Protein AF-A0A6V7JXQ9-F1 (afdb_monomer_lite)

InterPro domains:
  IPR001839 Transforming growth factor-beta, C-terminal [PF00019] (75-112)
  IPR001839 Transforming growth factor-beta, C-terminal [PS51362] (62-127)
  IPR001839 Transforming growth factor-beta, C-terminal [SM00204] (76-126)
  IPR015615 Transforming growth factor-beta-like [PTHR11848] (1-111)
  IPR017948 Transforming growth factor beta, conserved site [PS00250] (94-109)
  IPR029034 Cystine-knot cytokine [G3DSA:2.10.90.10] (66-125)
  IPR029034 Cystine-knot cytokine [SSF57501] (69-121)

Structure (mmCIF, N/CA/C/O backbone):
data_AF-A0A6V7JXQ9-F1
#
_entry.id   AF-A0A6V7JXQ9-F1
#
loop_
_atom_site.group_PDB
_atom_site.id
_atom_site.type_symbol
_atom_site.label_atom_id
_atom_site.label_alt_id
_atom_site.label_comp_id
_atom_site.label_asym_id
_atom_site.label_entity_id
_atom_site.label_seq_id
_atom_site.pdbx_PDB_ins_code
_atom_site.Cartn_x
_atom_site.Cartn_y
_atom_site.Cartn_z
_atom_site.occupancy
_atom_site.B_iso_or_equiv
_atom_site.auth_seq_id
_atom_site.auth_comp_id
_atom_site.auth_asym_id
_atom_site.auth_atom_id
_atom_site.pdbx_PDB_model_num
ATOM 1 N N . GLY A 1 1 ? 24.675 4.950 -25.044 1.00 80.81 1 GLY A N 1
ATOM 2 C CA . GLY A 1 1 ? 24.237 4.938 -23.629 1.00 80.81 1 GLY A CA 1
ATOM 3 C C . GLY A 1 1 ? 22.905 4.218 -23.502 1.00 80.81 1 GLY A C 1
ATOM 4 O O . GLY A 1 1 ? 22.345 3.845 -24.524 1.00 80.81 1 GLY A O 1
ATOM 5 N N . TRP A 1 2 ? 22.399 4.016 -22.284 1.00 88.94 2 TRP A N 1
ATOM 6 C CA . TRP A 1 2 ? 21.105 3.354 -22.064 1.00 88.94 2 TRP A CA 1
ATOM 7 C C . TRP A 1 2 ? 19.933 4.319 -22.249 1.00 88.94 2 TRP A C 1
ATOM 9 O O . TRP A 1 2 ? 19.925 5.402 -21.668 1.00 88.94 2 TRP A O 1
ATOM 19 N N . VAL A 1 3 ? 18.921 3.890 -23.003 1.00 91.00 3 VAL A N 1
ATOM 20 C CA . VAL A 1 3 ? 17.641 4.593 -23.154 1.00 91.00 3 VAL A CA 1
ATOM 21 C C . VAL A 1 3 ? 16.547 3.724 -22.546 1.00 91.00 3 VAL A C 1
ATOM 23 O O . VAL A 1 3 ? 16.497 2.520 -22.793 1.00 91.00 3 VAL A O 1
ATOM 26 N N . LYS A 1 4 ? 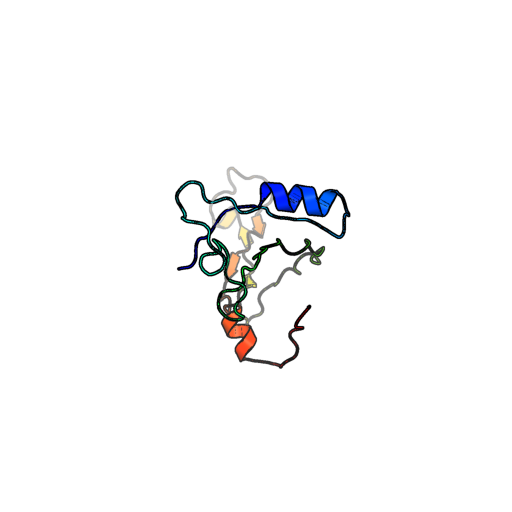15.675 4.327 -21.736 1.00 94.00 4 LYS A N 1
ATOM 27 C CA . LYS A 1 4 ? 14.521 3.651 -21.132 1.00 94.00 4 LYS A CA 1
ATOM 28 C C . LYS A 1 4 ? 13.253 4.093 -21.849 1.00 94.00 4 LYS A C 1
ATOM 30 O O . LYS A 1 4 ? 13.085 5.278 -22.121 1.00 94.00 4 LYS A O 1
ATOM 35 N N . THR A 1 5 ? 12.364 3.149 -22.124 1.00 93.44 5 THR A N 1
ATOM 36 C CA . THR A 1 5 ? 11.051 3.419 -22.712 1.00 93.44 5 THR A CA 1
ATOM 37 C C . THR A 1 5 ? 9.989 2.589 -22.004 1.00 93.44 5 THR A C 1
ATOM 39 O O . THR A 1 5 ? 10.246 1.445 -21.621 1.00 93.44 5 THR A O 1
ATOM 42 N N . ASP A 1 6 ? 8.819 3.181 -21.785 1.00 94.38 6 ASP A N 1
ATOM 43 C CA . ASP A 1 6 ? 7.686 2.487 -21.185 1.00 94.38 6 ASP A CA 1
ATOM 44 C C . ASP A 1 6 ? 6.923 1.711 -22.267 1.00 94.38 6 ASP A C 1
ATOM 46 O O . ASP A 1 6 ? 6.394 2.279 -23.221 1.00 94.38 6 ASP A O 1
ATOM 50 N N . VAL A 1 7 ? 6.868 0.390 -22.102 1.00 94.62 7 VAL A N 1
ATOM 51 C CA . VAL A 1 7 ? 6.156 -0.540 -22.990 1.00 94.62 7 VAL A CA 1
ATOM 52 C C . VAL A 1 7 ? 5.026 -1.283 -22.270 1.00 94.62 7 VAL A C 1
ATOM 54 O O . VAL A 1 7 ? 4.509 -2.276 -22.791 1.00 94.62 7 VAL A O 1
ATOM 57 N N . ALA A 1 8 ? 4.606 -0.826 -21.084 1.00 93.56 8 ALA A N 1
ATOM 58 C CA . ALA A 1 8 ? 3.679 -1.544 -20.207 1.00 93.56 8 ALA A CA 1
ATOM 59 C C . ALA A 1 8 ? 2.365 -1.939 -20.899 1.00 93.56 8 ALA A C 1
ATOM 61 O O . ALA A 1 8 ? 1.898 -3.069 -20.747 1.00 93.56 8 ALA A O 1
ATOM 62 N N . PHE A 1 9 ? 1.782 -1.041 -21.698 1.00 93.25 9 PHE A N 1
ATOM 63 C CA . PHE A 1 9 ? 0.547 -1.316 -22.440 1.00 93.25 9 PHE A CA 1
ATOM 64 C C . PHE A 1 9 ? 0.696 -2.487 -23.423 1.00 93.25 9 PHE A C 1
ATOM 66 O O . PHE A 1 9 ? -0.153 -3.380 -23.473 1.00 93.25 9 PHE A O 1
ATOM 73 N N . THR A 1 10 ? 1.792 -2.505 -24.181 1.00 93.06 10 THR A N 1
ATOM 74 C CA . THR A 1 10 ? 2.090 -3.556 -25.160 1.00 93.06 10 THR A CA 1
ATOM 75 C C . THR A 1 10 ? 2.314 -4.896 -24.466 1.00 93.06 10 THR A C 1
ATOM 77 O O . THR A 1 10 ? 1.726 -5.900 -24.872 1.00 93.06 10 THR A O 1
ATOM 80 N N . ILE A 1 11 ? 3.087 -4.902 -23.374 1.00 92.31 11 ILE A N 1
ATOM 81 C CA . ILE A 1 11 ? 3.370 -6.113 -22.594 1.00 92.31 11 ILE A CA 1
ATOM 82 C C . ILE A 1 11 ? 2.095 -6.693 -21.970 1.00 92.31 11 ILE A C 1
ATOM 84 O O . ILE A 1 11 ? 1.892 -7.904 -22.042 1.00 92.31 11 ILE A O 1
ATOM 88 N N . ARG A 1 12 ? 1.183 -5.863 -21.440 1.00 90.94 12 ARG A N 1
ATOM 89 C CA . ARG A 1 12 ? -0.115 -6.340 -20.917 1.00 90.94 12 ARG A CA 1
ATOM 90 C C . ARG A 1 12 ? -0.909 -7.105 -21.980 1.00 90.94 12 ARG A C 1
ATOM 92 O O . ARG A 1 12 ? -1.333 -8.231 -21.735 1.00 90.94 12 ARG A O 1
ATOM 99 N N . LYS A 1 13 ? -1.012 -6.552 -23.193 1.00 91.44 13 LYS A N 1
ATOM 100 C CA . LYS A 1 13 ? -1.690 -7.217 -24.321 1.00 91.44 13 LYS A CA 1
ATOM 101 C C . LYS A 1 13 ? -1.002 -8.506 -24.769 1.00 91.44 13 LYS A C 1
ATOM 103 O O . LYS A 1 13 ? -1.662 -9.405 -25.287 1.00 91.44 13 LYS A O 1
ATOM 108 N N . TRP A 1 14 ? 0.320 -8.592 -24.648 1.00 92.00 14 TRP A N 1
ATOM 109 C CA . TRP A 1 14 ? 1.070 -9.804 -24.988 1.00 92.00 14 TRP A CA 1
ATOM 110 C C . TRP A 1 14 ? 0.777 -10.937 -24.009 1.00 92.00 14 TRP A C 1
ATOM 112 O O . TRP A 1 14 ? 0.441 -12.039 -24.444 1.00 92.00 14 TRP A O 1
ATOM 122 N N . VAL A 1 15 ? 0.792 -10.632 -22.709 1.00 88.56 15 VAL A N 1
ATOM 123 C CA . VAL A 1 15 ? 0.470 -11.589 -21.640 1.00 88.56 15 VAL A CA 1
ATOM 124 C C . VAL A 1 15 ? -0.954 -12.142 -21.795 1.00 88.56 15 VAL A C 1
ATOM 126 O O . VAL A 1 15 ? -1.164 -13.344 -21.647 1.00 88.56 15 VAL A O 1
ATOM 129 N N . GLU A 1 16 ? -1.924 -11.308 -22.180 1.00 87.31 16 GLU A N 1
ATOM 130 C CA . GLU A 1 16 ? -3.309 -11.742 -22.427 1.00 87.31 16 GLU A CA 1
ATOM 131 C C . GLU A 1 16 ? -3.444 -12.704 -23.620 1.00 87.31 16 GLU A C 1
ATOM 133 O O . GLU A 1 16 ? -4.245 -13.639 -23.588 1.00 87.31 16 GLU A O 1
ATOM 138 N N . LYS A 1 17 ? -2.656 -12.500 -24.683 1.00 84.81 17 LYS A N 1
ATOM 139 C CA . LYS A 1 17 ? -2.808 -13.213 -25.965 1.00 84.81 17 LYS A CA 1
ATOM 140 C C . LYS A 1 17 ? -2.185 -14.612 -26.005 1.00 84.81 17 LYS A C 1
ATOM 142 O O . LYS A 1 17 ? -2.319 -15.279 -27.031 1.00 84.81 17 LYS A O 1
ATOM 147 N N . ARG A 1 18 ? -1.508 -15.058 -24.936 1.00 80.50 18 ARG A N 1
ATOM 148 C CA . ARG A 1 18 ? -0.861 -16.387 -24.810 1.00 80.50 18 ARG A CA 1
ATOM 149 C C . ARG A 1 18 ? 0.043 -16.787 -25.992 1.00 80.50 18 ARG A C 1
ATOM 151 O O . ARG A 1 18 ? 0.207 -17.972 -26.275 1.00 80.50 18 ARG A O 1
ATOM 158 N N . ARG A 1 19 ? 0.626 -15.821 -26.709 1.00 85.31 19 ARG A N 1
ATOM 159 C CA . ARG A 1 19 ? 1.612 -16.100 -27.763 1.00 85.31 19 ARG A CA 1
ATOM 160 C C . ARG A 1 19 ? 3.002 -16.180 -27.138 1.00 85.31 19 ARG A C 1
ATOM 162 O O . ARG A 1 19 ? 3.312 -15.429 -26.225 1.00 85.31 19 ARG A O 1
ATOM 169 N N . LEU A 1 20 ? 3.829 -17.100 -27.633 1.00 80.12 20 LEU A N 1
ATOM 170 C CA . LEU A 1 20 ? 5.176 -17.322 -27.092 1.00 80.12 20 LEU A CA 1
ATOM 171 C C . LEU A 1 20 ? 6.202 -16.325 -27.644 1.00 80.12 20 LEU A C 1
ATOM 173 O O . LEU A 1 20 ? 7.163 -15.993 -26.961 1.00 80.12 20 LEU A O 1
ATOM 177 N N . ASN A 1 21 ? 5.978 -15.827 -28.864 1.00 88.81 21 ASN A N 1
ATOM 178 C CA . ASN A 1 21 ? 6.928 -14.980 -29.576 1.00 88.81 21 ASN A CA 1
ATOM 179 C C . ASN A 1 21 ? 6.348 -13.587 -29.804 1.00 88.81 21 ASN A C 1
ATOM 181 O O . ASN A 1 21 ? 5.287 -13.425 -30.417 1.00 88.81 21 ASN A O 1
ATOM 185 N N . HIS A 1 22 ? 7.093 -12.587 -29.350 1.00 90.94 22 HIS A N 1
ATOM 186 C CA . HIS A 1 22 ? 6.796 -11.178 -29.535 1.00 90.94 22 HIS A CA 1
ATOM 187 C C . HIS A 1 22 ? 8.065 -10.441 -29.963 1.00 90.94 22 HIS A C 1
ATOM 189 O O . HIS A 1 22 ? 9.166 -10.827 -29.578 1.00 90.94 22 HIS A O 1
ATOM 195 N N . ALA A 1 23 ? 7.911 -9.392 -30.768 1.00 91.44 23 ALA A N 1
ATOM 196 C CA . ALA A 1 23 ? 9.026 -8.611 -31.287 1.00 91.44 23 ALA A CA 1
ATOM 197 C C . ALA A 1 23 ? 8.806 -7.121 -31.012 1.00 91.44 23 ALA A C 1
ATOM 199 O O . ALA A 1 23 ? 7.686 -6.619 -31.127 1.00 91.44 23 ALA A O 1
ATOM 200 N N . ILE A 1 24 ? 9.891 -6.427 -30.666 1.00 90.06 24 ILE A N 1
ATOM 201 C CA . ILE A 1 24 ? 9.954 -4.966 -30.602 1.00 90.06 24 ILE A CA 1
ATOM 202 C C . ILE A 1 24 ? 10.865 -4.526 -31.739 1.00 90.06 24 ILE A C 1
ATOM 204 O O . ILE A 1 24 ? 12.048 -4.861 -31.748 1.00 90.06 24 ILE A O 1
ATOM 208 N N . GLN A 1 25 ? 10.311 -3.795 -32.702 1.00 89.81 25 GLN A N 1
ATOM 209 C CA . GLN A 1 25 ? 11.100 -3.187 -33.763 1.00 89.81 25 GLN A CA 1
ATOM 210 C C . GLN A 1 25 ? 11.595 -1.822 -33.293 1.00 89.81 25 GLN A C 1
ATOM 212 O O . GLN A 1 25 ? 10.804 -0.985 -32.860 1.00 89.81 25 GLN A O 1
ATOM 217 N N . ILE A 1 26 ? 12.904 -1.603 -33.386 1.00 88.38 26 ILE A N 1
ATOM 218 C CA . ILE A 1 26 ? 13.538 -0.331 -33.045 1.00 88.38 26 ILE A CA 1
ATOM 219 C C . ILE A 1 26 ? 13.943 0.340 -34.352 1.00 88.38 26 ILE A C 1
ATOM 221 O O . ILE A 1 26 ? 14.717 -0.218 -35.127 1.00 88.38 26 ILE A O 1
ATOM 225 N N . ALA A 1 27 ? 13.392 1.525 -34.596 1.00 87.50 27 ALA A N 1
ATOM 226 C CA . ALA A 1 27 ? 13.725 2.359 -35.739 1.00 87.50 27 ALA A CA 1
ATOM 227 C C . ALA A 1 27 ? 14.367 3.655 -35.241 1.00 87.50 27 ALA A C 1
ATOM 229 O O . ALA A 1 27 ? 13.871 4.273 -34.299 1.00 87.50 27 ALA A O 1
ATOM 230 N N . CYS A 1 28 ? 15.458 4.064 -35.882 1.00 85.00 28 CYS A N 1
ATOM 231 C CA . CYS A 1 28 ? 16.090 5.354 -35.648 1.00 85.00 28 CYS A CA 1
ATOM 232 C C . CYS A 1 28 ? 16.078 6.144 -36.954 1.00 85.00 28 CYS A C 1
ATOM 234 O O . CYS A 1 28 ? 16.698 5.727 -37.928 1.00 85.00 28 CYS A O 1
ATOM 236 N N . SER A 1 29 ? 15.361 7.265 -36.981 1.00 86.56 29 SER A N 1
ATOM 237 C CA . SER A 1 29 ? 15.216 8.097 -38.182 1.00 86.56 29 SER A CA 1
ATOM 238 C C . SER A 1 29 ? 16.420 9.000 -38.449 1.00 86.56 29 SER A C 1
ATOM 240 O O . SER A 1 29 ? 16.588 9.468 -39.568 1.00 86.56 29 SER A O 1
ATOM 242 N N . THR A 1 30 ? 17.239 9.268 -37.432 1.00 84.38 30 THR A N 1
ATOM 243 C CA . THR A 1 30 ? 18.384 10.190 -37.496 1.00 84.38 30 THR A CA 1
ATOM 244 C C . THR A 1 30 ? 19.739 9.485 -37.420 1.00 84.38 30 THR A C 1
ATOM 246 O O . THR A 1 30 ? 20.770 10.149 -37.457 1.00 84.38 30 THR A O 1
ATOM 249 N N . CYS A 1 31 ? 19.762 8.157 -37.292 1.00 81.81 31 CYS A N 1
ATOM 250 C CA . CYS A 1 31 ? 20.997 7.382 -37.233 1.00 81.81 31 CYS A CA 1
ATOM 251 C C . CYS A 1 31 ? 21.471 7.038 -38.650 1.00 81.81 31 CYS A C 1
ATOM 253 O O . CYS A 1 31 ? 20.677 6.565 -39.462 1.00 81.81 31 CYS A O 1
ATOM 255 N N . SER A 1 32 ? 22.769 7.185 -38.924 1.00 77.94 32 SER A N 1
ATOM 256 C CA . SER A 1 32 ? 23.406 6.559 -40.088 1.00 77.94 32 SER A CA 1
ATOM 257 C C . SER A 1 32 ? 23.564 5.066 -39.799 1.00 77.94 32 SER A C 1
ATOM 259 O O . SER A 1 32 ? 24.465 4.662 -39.065 1.00 77.94 32 SER A O 1
ATOM 261 N N . ILE A 1 33 ? 22.615 4.258 -40.274 1.00 73.81 33 ILE A N 1
ATOM 262 C CA . ILE A 1 33 ? 22.597 2.816 -40.014 1.00 73.81 33 ILE A CA 1
ATOM 263 C C . ILE A 1 33 ? 23.519 2.123 -41.022 1.00 73.81 33 ILE A C 1
ATOM 265 O O . ILE A 1 33 ? 23.117 1.861 -42.152 1.00 73.81 33 ILE A O 1
ATOM 269 N N . ASP A 1 34 ? 24.724 1.784 -40.572 1.00 72.62 34 ASP A N 1
ATOM 270 C CA . ASP A 1 34 ? 25.686 0.942 -41.293 1.00 72.62 34 ASP A CA 1
ATOM 271 C C . ASP A 1 34 ? 25.882 -0.395 -40.555 1.00 72.62 34 ASP A C 1
ATOM 273 O O . ASP A 1 34 ? 25.386 -0.577 -39.441 1.00 72.62 34 ASP A O 1
ATOM 277 N N . ARG A 1 35 ? 26.634 -1.346 -41.136 1.00 62.91 35 ARG A N 1
ATOM 278 C CA . ARG A 1 35 ? 26.901 -2.666 -40.513 1.00 62.91 35 ARG A CA 1
ATOM 279 C C . ARG A 1 35 ? 27.520 -2.583 -39.109 1.00 62.91 35 ARG A C 1
ATOM 281 O O . ARG A 1 35 ? 27.344 -3.516 -38.333 1.00 62.91 35 ARG A O 1
ATOM 288 N N . GLU A 1 36 ? 28.210 -1.489 -38.794 1.00 67.19 36 GLU A N 1
ATOM 289 C CA . GLU A 1 36 ? 28.857 -1.248 -37.496 1.00 67.19 36 GLU A CA 1
ATOM 290 C C . GLU A 1 36 ? 28.012 -0.373 -36.551 1.00 67.19 36 GLU A C 1
ATOM 292 O O . GLU A 1 36 ? 28.215 -0.398 -35.341 1.00 67.19 36 GLU A O 1
ATOM 297 N N . ASN A 1 37 ? 27.013 0.347 -37.078 1.00 73.69 37 ASN A N 1
ATOM 298 C CA . ASN A 1 37 ? 26.201 1.316 -36.340 1.00 73.69 37 ASN A CA 1
ATOM 299 C C . ASN A 1 37 ? 24.740 0.858 -36.262 1.00 73.69 37 ASN A C 1
ATOM 301 O O . ASN A 1 37 ? 23.828 1.477 -36.813 1.00 73.69 37 ASN A O 1
ATOM 305 N N . ALA A 1 38 ? 24.506 -0.254 -35.565 1.00 80.69 38 ALA A N 1
ATOM 306 C CA . ALA A 1 38 ? 23.152 -0.675 -35.235 1.00 80.69 38 ALA A CA 1
ATOM 307 C C . ALA A 1 38 ? 22.594 0.186 -34.081 1.00 80.69 38 ALA A C 1
ATOM 309 O O . ALA A 1 38 ? 23.299 0.431 -33.101 1.00 80.69 38 ALA A O 1
ATOM 310 N N . PRO A 1 39 ? 21.306 0.586 -34.114 1.00 85.19 39 PRO A N 1
ATOM 311 C CA . PRO A 1 39 ? 20.679 1.316 -33.005 1.00 85.19 39 PRO A CA 1
ATOM 312 C C . PRO A 1 39 ? 20.571 0.477 -31.718 1.00 85.19 39 PRO A C 1
ATOM 314 O O . PRO A 1 39 ? 20.217 0.994 -30.660 1.00 85.19 39 PRO A O 1
ATOM 317 N N . VAL A 1 40 ? 20.851 -0.825 -31.811 1.00 87.88 40 VAL A N 1
ATOM 318 C CA . VAL A 1 40 ? 20.781 -1.795 -30.724 1.00 87.88 40 VAL A CA 1
ATOM 319 C C . VAL A 1 40 ? 22.074 -2.594 -30.712 1.00 87.88 40 VAL A C 1
ATOM 321 O O . VAL A 1 40 ? 22.430 -3.205 -31.717 1.00 87.88 40 VAL A O 1
ATOM 324 N N . SER A 1 41 ? 22.751 -2.621 -29.567 1.00 87.56 41 SER A N 1
ATOM 325 C CA . SER A 1 41 ? 23.954 -3.431 -29.400 1.00 87.56 41 SER A CA 1
ATOM 326 C C . SER A 1 41 ? 23.610 -4.912 -29.219 1.00 87.56 41 SER A C 1
ATOM 328 O O . SER A 1 41 ? 22.650 -5.273 -28.531 1.00 87.56 41 SER A O 1
ATOM 330 N N . THR A 1 42 ? 24.425 -5.776 -29.823 1.00 86.50 42 THR A N 1
ATOM 331 C CA . THR A 1 42 ? 24.399 -7.233 -29.629 1.00 86.50 42 THR A CA 1
ATOM 332 C C . THR A 1 42 ? 25.451 -7.718 -28.629 1.00 86.50 42 THR A C 1
ATOM 334 O O . THR A 1 42 ? 25.493 -8.909 -28.323 1.00 86.50 42 THR A O 1
ATOM 337 N N . GLU A 1 43 ? 26.297 -6.824 -28.114 1.00 86.75 43 GLU A N 1
ATOM 338 C CA . GLU A 1 43 ? 27.320 -7.150 -27.118 1.00 86.75 43 GLU A CA 1
ATOM 339 C C . GLU A 1 43 ? 26.687 -7.525 -25.774 1.00 86.75 43 GLU A C 1
ATOM 341 O O . GLU A 1 43 ? 25.676 -6.955 -25.367 1.00 86.75 43 GLU A O 1
ATOM 346 N N . MET A 1 44 ? 27.294 -8.464 -25.040 1.00 80.50 44 MET A N 1
ATOM 347 C CA . MET A 1 44 ? 26.699 -9.036 -23.821 1.00 80.50 44 MET A CA 1
ATOM 348 C C . MET A 1 44 ? 26.341 -7.992 -22.754 1.00 80.50 44 MET A C 1
ATOM 350 O O . MET A 1 44 ? 25.325 -8.137 -22.080 1.00 80.50 44 MET A O 1
ATOM 354 N N . THR A 1 45 ? 27.152 -6.945 -22.602 1.00 87.31 45 THR A N 1
ATOM 355 C CA . THR A 1 45 ? 26.972 -5.904 -21.577 1.00 87.31 45 THR A CA 1
ATOM 356 C C . THR A 1 45 ? 25.970 -4.823 -21.973 1.00 87.31 45 THR A C 1
ATOM 358 O O . THR A 1 45 ? 25.448 -4.140 -21.096 1.00 87.31 45 THR A O 1
ATOM 361 N N . LEU A 1 46 ? 25.696 -4.663 -23.271 1.00 88.38 46 LEU A N 1
ATOM 362 C CA . LEU A 1 46 ? 24.827 -3.621 -23.832 1.00 88.38 46 LEU A CA 1
ATOM 363 C C . LEU A 1 46 ? 23.582 -4.194 -24.523 1.00 88.38 46 LEU A C 1
ATOM 365 O O . LEU A 1 46 ? 22.791 -3.451 -25.109 1.00 88.38 46 LEU A O 1
ATOM 369 N N . LYS A 1 47 ? 23.390 -5.513 -24.436 1.00 90.31 47 LYS A N 1
ATOM 370 C CA . LYS A 1 47 ? 22.226 -6.209 -24.969 1.00 90.31 47 LYS A CA 1
ATOM 371 C C . LYS A 1 47 ? 20.954 -5.696 -24.283 1.00 90.31 47 LYS A C 1
ATOM 373 O O . LYS A 1 47 ? 20.888 -5.693 -23.051 1.00 90.31 47 LYS A O 1
ATOM 378 N N . PRO A 1 48 ? 19.917 -5.303 -25.041 1.00 92.19 48 PRO A N 1
ATOM 379 C CA . PRO A 1 48 ? 18.679 -4.809 -24.455 1.00 92.19 48 PRO A CA 1
ATOM 380 C C . PRO A 1 48 ? 17.989 -5.888 -23.618 1.00 92.19 48 PRO A C 1
ATOM 382 O O . PRO A 1 48 ? 18.003 -7.076 -23.953 1.00 92.19 48 PRO A O 1
ATOM 385 N N . PHE A 1 49 ? 17.331 -5.451 -22.551 1.00 92.44 49 PHE A N 1
ATOM 386 C CA . PHE A 1 49 ? 16.555 -6.303 -21.659 1.00 92.44 49 PHE A CA 1
ATOM 387 C C . PHE A 1 49 ? 15.220 -5.642 -21.315 1.00 92.44 49 PHE A C 1
ATOM 389 O O . PHE A 1 49 ? 15.083 -4.419 -21.346 1.00 92.44 49 PHE A O 1
ATOM 396 N N . LEU A 1 50 ? 14.230 -6.470 -20.986 1.00 92.44 50 LEU A N 1
ATOM 397 C CA . LEU A 1 50 ? 12.911 -6.029 -20.548 1.00 92.44 50 LEU A CA 1
ATOM 398 C C . LEU A 1 50 ? 12.799 -6.210 -19.034 1.00 92.44 50 LEU A C 1
ATOM 400 O O . LEU A 1 50 ? 12.991 -7.313 -18.527 1.00 92.44 50 LEU A O 1
ATOM 404 N N . VAL A 1 51 ? 12.455 -5.137 -18.325 1.00 93.69 51 VAL A N 1
ATOM 405 C CA . VAL A 1 51 ? 12.157 -5.184 -16.888 1.00 93.69 51 VAL A CA 1
ATOM 406 C C . VAL A 1 51 ? 10.646 -5.149 -16.705 1.00 93.69 51 VAL A C 1
ATOM 408 O O . VAL A 1 51 ? 9.987 -4.231 -17.191 1.00 93.69 51 VAL A O 1
ATOM 411 N N . ILE A 1 52 ? 10.097 -6.140 -16.002 1.00 90.50 52 ILE A N 1
ATOM 412 C CA . ILE A 1 52 ? 8.665 -6.228 -15.703 1.00 90.50 52 ILE A CA 1
ATOM 413 C C . ILE A 1 52 ? 8.492 -6.257 -14.190 1.00 90.50 52 ILE A C 1
ATOM 415 O O . ILE A 1 52 ? 8.962 -7.171 -13.518 1.00 90.50 52 ILE A O 1
ATOM 419 N N . HIS A 1 53 ? 7.776 -5.269 -13.663 1.00 89.88 53 HIS A N 1
ATOM 420 C CA . HIS A 1 53 ? 7.327 -5.274 -12.278 1.00 89.88 53 HIS A CA 1
ATOM 421 C C . HIS A 1 53 ? 5.878 -5.754 -12.233 1.00 89.88 53 HIS A C 1
ATOM 423 O O . HIS A 1 53 ? 4.970 -5.067 -12.700 1.00 89.88 53 HIS A O 1
ATOM 429 N N . THR A 1 54 ? 5.660 -6.945 -11.684 1.00 87.19 54 THR A N 1
ATOM 430 C CA . THR A 1 54 ? 4.321 -7.485 -11.439 1.00 87.19 54 THR A CA 1
ATOM 431 C C . THR A 1 54 ? 3.976 -7.345 -9.968 1.00 87.19 54 THR A C 1
ATOM 433 O O . THR A 1 54 ? 4.796 -7.653 -9.103 1.00 87.19 54 THR A O 1
ATOM 436 N N . SER A 1 55 ? 2.746 -6.935 -9.668 1.00 84.00 55 SER A N 1
ATOM 437 C CA . SER A 1 55 ? 2.223 -7.088 -8.314 1.00 84.00 55 SER A CA 1
ATOM 438 C C . SER A 1 55 ? 2.164 -8.580 -7.969 1.00 84.00 55 SER A C 1
ATOM 440 O O . SER A 1 55 ? 1.761 -9.375 -8.824 1.00 84.00 55 SER A O 1
ATOM 442 N N . PRO A 1 56 ? 2.555 -8.984 -6.749 1.00 80.56 56 PRO A N 1
ATOM 443 C CA . PRO A 1 56 ? 2.386 -10.363 -6.327 1.00 80.56 56 PRO A CA 1
ATOM 444 C C . PRO A 1 56 ? 0.902 -10.721 -6.400 1.00 80.56 56 PRO A C 1
ATOM 446 O O . PRO A 1 56 ? 0.039 -9.900 -6.077 1.00 80.56 56 PRO A O 1
ATOM 449 N N . ILE A 1 57 ? 0.607 -11.950 -6.828 1.00 7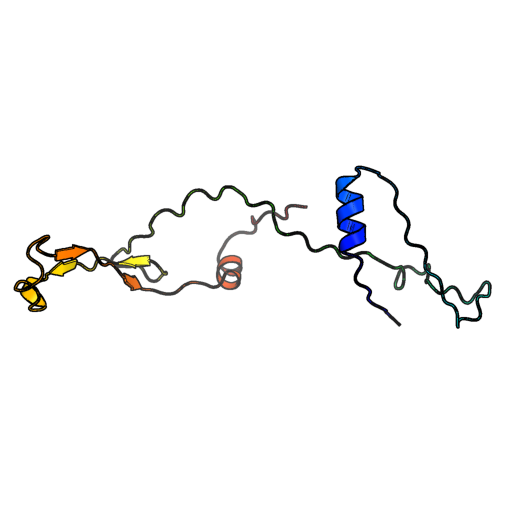8.44 57 ILE A N 1
ATOM 450 C CA . ILE A 1 57 ? -0.757 -12.479 -6.779 1.00 78.44 57 ILE A CA 1
ATOM 451 C C . ILE A 1 57 ? -1.225 -12.324 -5.328 1.00 78.44 57 ILE A C 1
ATOM 453 O O . ILE A 1 57 ? -0.496 -12.763 -4.431 1.00 78.44 57 ILE A O 1
ATOM 457 N N . PRO A 1 58 ? -2.389 -11.698 -5.071 1.00 71.31 58 PRO A N 1
ATOM 458 C CA . PRO A 1 58 ? -2.916 -11.581 -3.725 1.00 71.31 58 PRO A CA 1
ATOM 459 C C . PRO A 1 58 ? -3.162 -12.991 -3.195 1.00 71.31 58 PRO A C 1
ATOM 461 O O . PRO A 1 58 ? -4.167 -13.635 -3.493 1.00 71.31 58 PRO A O 1
ATOM 464 N N . GLN A 1 59 ? -2.203 -13.494 -2.422 1.00 73.06 59 GLN A N 1
ATOM 465 C CA . GLN A 1 59 ? -2.405 -14.665 -1.594 1.00 73.06 59 GLN A CA 1
ATOM 466 C C . GLN A 1 59 ? -3.581 -14.317 -0.686 1.00 73.06 59 GLN A C 1
ATOM 468 O O . GLN A 1 59 ? -3.604 -13.228 -0.102 1.00 73.06 59 GLN A O 1
ATOM 473 N N . LYS A 1 60 ? -4.582 -15.202 -0.596 1.00 66.69 60 LYS A N 1
ATOM 474 C CA . LYS A 1 60 ? -5.637 -15.090 0.418 1.00 66.69 60 LYS A CA 1
ATOM 475 C C . LYS A 1 60 ? -4.954 -15.207 1.775 1.00 66.69 60 LYS A C 1
ATOM 477 O O . LYS A 1 60 ? -4.845 -16.294 2.337 1.00 66.69 60 LYS A O 1
ATOM 482 N N . ASN A 1 61 ? -4.434 -14.089 2.269 1.00 62.19 61 ASN A N 1
ATOM 483 C CA . ASN A 1 61 ? -3.820 -14.019 3.571 1.00 62.19 61 ASN A CA 1
ATOM 484 C C . ASN A 1 61 ? -4.900 -14.432 4.554 1.00 62.19 61 ASN A C 1
ATOM 486 O O . ASN A 1 61 ? -5.975 -13.827 4.603 1.00 62.19 61 ASN A O 1
ATOM 490 N N . ARG A 1 62 ? -4.619 -15.495 5.310 1.00 64.19 62 ARG A N 1
ATOM 491 C CA . ARG A 1 62 ? -5.418 -15.839 6.479 1.00 64.19 62 ARG A CA 1
ATOM 492 C C . ARG A 1 62 ? -5.621 -14.538 7.262 1.00 64.19 62 ARG A C 1
ATOM 494 O O . ARG A 1 62 ? -4.622 -13.841 7.473 1.00 64.19 62 ARG A O 1
ATOM 501 N N . PRO A 1 63 ? -6.862 -14.179 7.639 1.00 64.25 63 PRO A N 1
ATOM 502 C CA . PRO A 1 63 ? -7.104 -12.958 8.392 1.00 64.25 63 PRO A CA 1
ATOM 503 C C . PRO A 1 63 ? -6.115 -12.913 9.551 1.00 64.25 63 PRO A C 1
ATOM 505 O O . PRO A 1 63 ? -5.960 -13.910 10.269 1.00 64.25 63 PRO A O 1
ATOM 508 N N . LYS A 1 64 ? -5.365 -11.805 9.644 1.00 64.06 64 LYS A N 1
ATOM 509 C CA . LYS A 1 64 ? -4.357 -11.622 10.689 1.00 64.06 64 LYS A CA 1
ATOM 510 C C . LYS A 1 64 ? -5.042 -11.928 12.017 1.00 64.06 64 LYS A C 1
ATOM 512 O O . LYS A 1 64 ? -6.057 -11.314 12.342 1.00 64.06 64 LYS A O 1
ATOM 517 N N . ARG A 1 65 ? -4.536 -12.929 12.744 1.00 68.06 65 ARG A N 1
ATOM 518 C CA . ARG A 1 65 ? -5.025 -13.215 14.096 1.00 68.06 65 ARG A CA 1
ATOM 519 C C . ARG A 1 65 ? -4.838 -11.947 14.919 1.00 68.06 65 ARG A C 1
ATOM 521 O O . ARG A 1 65 ? -3.802 -11.297 14.804 1.00 68.06 65 ARG A O 1
ATOM 528 N N . ASN A 1 66 ? -5.843 -11.606 15.714 1.00 68.06 66 ASN A N 1
ATOM 529 C CA . ASN A 1 66 ? -5.790 -10.442 16.584 1.00 68.06 66 ASN A CA 1
ATOM 530 C C . ASN A 1 66 ? -4.619 -10.617 17.565 1.00 68.06 66 ASN A C 1
ATOM 532 O O . ASN A 1 66 ? -4.620 -11.568 18.352 1.00 68.06 66 ASN A O 1
ATOM 536 N N . SER A 1 67 ? -3.591 -9.772 17.473 1.00 83.25 67 SER A N 1
ATOM 537 C CA . SER A 1 67 ? -2.417 -9.833 18.346 1.00 83.25 67 SER A CA 1
ATOM 538 C C . SER A 1 67 ? -2.722 -9.095 19.644 1.00 83.25 67 SER A C 1
ATOM 540 O O . SER A 1 67 ? -2.364 -7.936 19.796 1.00 83.25 67 SER A O 1
ATOM 542 N N . ASN A 1 68 ? -3.422 -9.742 20.577 1.00 91.50 68 ASN A N 1
ATOM 543 C CA . ASN A 1 68 ? -3.652 -9.150 21.896 1.00 91.50 68 ASN A CA 1
ATOM 544 C C . ASN A 1 68 ? -2.344 -9.105 22.699 1.00 91.50 68 ASN A C 1
ATOM 546 O O . ASN A 1 68 ? -1.564 -10.064 22.677 1.00 91.50 68 ASN A O 1
ATOM 550 N N . CYS A 1 69 ? -2.116 -8.005 23.409 1.00 91.81 69 CYS A N 1
ATOM 551 C CA . CYS A 1 69 ? -0.936 -7.829 24.238 1.00 91.81 69 CYS A CA 1
ATOM 552 C C . CYS A 1 69 ? -0.916 -8.793 25.432 1.00 91.81 69 CYS A C 1
ATOM 554 O O . CYS A 1 69 ? -1.943 -9.138 26.013 1.00 91.81 69 CYS A O 1
ATOM 556 N N . ARG A 1 70 ? 0.292 -9.200 25.819 1.00 89.75 70 ARG A N 1
ATOM 557 C CA . ARG A 1 70 ? 0.611 -9.834 27.102 1.00 89.75 70 ARG A CA 1
ATOM 558 C C . ARG A 1 70 ? 1.381 -8.829 27.976 1.00 89.75 70 ARG A C 1
ATOM 560 O O . ARG A 1 70 ? 1.878 -7.828 27.444 1.00 89.75 70 ARG A O 1
ATOM 567 N N . PRO A 1 71 ? 1.524 -9.068 29.293 1.00 86.94 71 PRO A N 1
ATOM 568 C CA . PRO A 1 71 ? 2.257 -8.158 30.180 1.00 86.94 71 PRO A CA 1
ATOM 569 C C . PRO A 1 71 ? 3.679 -7.841 29.687 1.00 86.94 71 PRO A C 1
ATOM 571 O O . PRO A 1 71 ? 4.113 -6.698 29.734 1.00 86.94 71 PRO A O 1
ATOM 574 N N . GLU A 1 72 ? 4.363 -8.825 29.100 1.00 87.12 72 GLU A N 1
ATOM 575 C CA . GLU A 1 72 ? 5.740 -8.691 28.601 1.00 87.12 72 GLU A CA 1
ATOM 576 C C . GLU A 1 72 ? 5.838 -8.299 27.112 1.00 87.12 72 GLU A C 1
ATOM 578 O O . GLU A 1 72 ? 6.926 -8.305 26.530 1.00 87.12 72 GLU A O 1
ATOM 583 N N . SER A 1 73 ? 4.721 -7.968 26.455 1.00 87.69 73 SER A N 1
ATOM 584 C CA . SER A 1 73 ? 4.726 -7.616 25.031 1.00 87.69 73 SER A CA 1
ATOM 585 C C . SER A 1 73 ? 5.464 -6.302 24.775 1.00 87.69 73 SER A C 1
ATOM 587 O O . SER A 1 73 ? 5.029 -5.236 25.210 1.00 87.69 73 SER A O 1
ATOM 589 N N . LYS A 1 74 ? 6.565 -6.387 24.019 1.00 86.94 74 LYS A N 1
ATOM 590 C CA . LYS A 1 74 ? 7.318 -5.233 23.490 1.00 86.94 74 LYS A CA 1
ATOM 591 C C . LYS A 1 74 ? 7.002 -4.943 22.019 1.00 86.94 74 LYS A C 1
ATOM 593 O O . LYS A 1 74 ? 7.171 -3.818 21.553 1.00 86.94 74 LYS A O 1
ATOM 598 N N . GLU A 1 75 ? 6.551 -5.960 21.292 1.00 88.00 75 GLU A N 1
ATOM 599 C CA . GLU A 1 75 ? 6.119 -5.841 19.901 1.00 88.00 75 GLU A CA 1
ATOM 600 C C . GLU A 1 75 ? 4.732 -5.199 19.795 1.00 88.00 75 GLU A C 1
ATOM 602 O O . GLU A 1 75 ? 3.952 -5.233 20.746 1.00 88.00 75 GLU A O 1
ATOM 607 N N . CYS A 1 76 ? 4.431 -4.631 18.625 1.00 90.50 76 CYS A N 1
ATOM 608 C CA . CYS A 1 76 ? 3.140 -4.013 18.335 1.00 90.50 76 CYS A CA 1
ATOM 609 C C . CYS A 1 76 ? 1.974 -5.004 18.512 1.00 90.50 76 CYS A C 1
ATOM 611 O O . CYS A 1 76 ? 1.870 -6.012 17.803 1.00 90.50 76 CYS A O 1
ATOM 613 N N . CYS A 1 77 ? 1.081 -4.700 19.451 1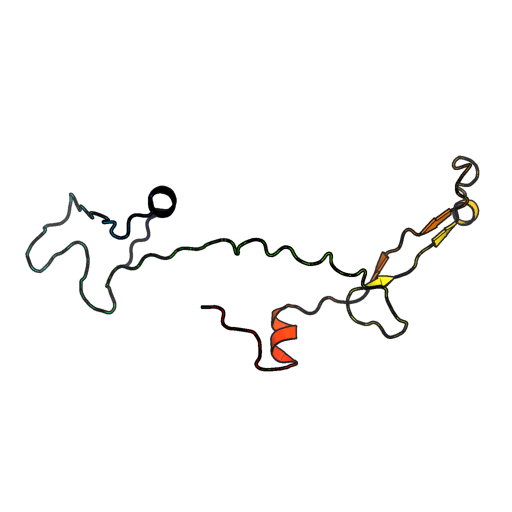.00 91.69 77 CYS A N 1
ATOM 614 C CA . CYS A 1 77 ? -0.079 -5.511 19.803 1.00 91.69 77 CYS A CA 1
ATOM 615 C C . CYS A 1 77 ? -1.267 -4.628 20.218 1.00 91.69 77 CYS A C 1
ATOM 617 O O . CYS A 1 77 ? -1.108 -3.452 20.550 1.00 91.69 77 CYS A O 1
ATOM 619 N N . ARG A 1 78 ? -2.472 -5.204 20.186 1.00 93.62 78 ARG A N 1
ATOM 620 C CA . ARG A 1 78 ? -3.713 -4.597 20.667 1.00 93.62 78 ARG A CA 1
ATOM 621 C C . ARG A 1 78 ? -3.840 -4.803 22.174 1.00 93.62 78 ARG A C 1
ATOM 623 O O . ARG A 1 78 ? -3.906 -5.944 22.628 1.00 93.62 78 ARG A O 1
ATOM 630 N N . ASP A 1 79 ? -3.907 -3.718 22.924 1.00 93.69 79 ASP A N 1
ATOM 631 C CA . ASP A 1 79 ? -4.086 -3.725 24.369 1.00 93.69 79 ASP A CA 1
ATOM 632 C C . ASP A 1 79 ? -5.530 -3.418 24.764 1.00 93.69 79 ASP A C 1
ATOM 634 O O . ASP A 1 79 ? -6.301 -2.829 23.993 1.00 93.69 79 ASP A O 1
ATOM 638 N N . GLU A 1 80 ? -5.903 -3.863 25.957 1.00 94.19 80 GLU A N 1
ATOM 639 C CA . GLU A 1 80 ? -7.252 -3.689 26.476 1.00 94.19 80 GLU A CA 1
ATOM 640 C C . GLU A 1 80 ? -7.471 -2.262 26.988 1.00 94.19 80 GLU A C 1
ATOM 642 O O . GLU A 1 80 ? -6.677 -1.719 27.750 1.00 94.19 80 GLU A O 1
ATOM 647 N N . LEU A 1 81 ? -8.572 -1.655 26.548 1.00 95.38 81 LEU A N 1
ATOM 648 C CA . LEU A 1 81 ? -9.064 -0.382 27.059 1.00 95.38 81 LEU A CA 1
ATOM 649 C C . LEU A 1 81 ? -10.582 -0.437 27.050 1.00 95.38 81 LEU A C 1
ATOM 651 O O . LEU A 1 81 ? -11.191 -0.525 25.979 1.00 95.38 81 LEU A O 1
ATOM 655 N N . TYR A 1 82 ? -11.167 -0.399 28.239 1.00 97.44 82 TYR A N 1
ATOM 656 C CA . TYR A 1 82 ? -12.600 -0.264 28.432 1.00 97.44 82 TYR A CA 1
ATOM 657 C C . TYR A 1 82 ? -12.916 1.186 28.788 1.00 97.44 82 TYR A C 1
ATOM 659 O O . TYR A 1 82 ? -12.281 1.756 29.670 1.00 97.44 82 TYR A O 1
ATOM 667 N N . ILE A 1 83 ? -13.874 1.779 28.083 1.00 97.69 83 ILE A N 1
ATOM 668 C CA . ILE A 1 83 ? -14.363 3.128 28.355 1.00 97.69 83 ILE A CA 1
ATOM 669 C C . ILE A 1 83 ? -15.711 2.991 29.045 1.00 97.69 83 ILE A C 1
ATOM 671 O O . ILE A 1 83 ? -16.672 2.550 28.415 1.00 97.69 83 ILE A O 1
ATOM 675 N N . SER A 1 84 ? -15.773 3.378 30.317 1.00 97.81 84 SER A N 1
ATOM 676 C CA . SER A 1 84 ? -17.026 3.549 31.051 1.00 97.81 84 SER A CA 1
ATOM 677 C C . SER A 1 84 ? -17.606 4.929 30.756 1.00 97.81 84 SER A C 1
ATOM 679 O O . SER A 1 84 ? -16.918 5.937 30.920 1.00 97.81 84 SER A O 1
ATOM 681 N N . PHE A 1 85 ? -18.869 4.993 30.327 1.00 98.00 85 PHE A N 1
ATOM 682 C CA . PHE A 1 85 ? -19.533 6.278 30.088 1.00 98.00 85 PHE A CA 1
ATOM 683 C C . PHE A 1 85 ? -19.860 7.017 31.381 1.00 98.00 85 PHE A C 1
ATOM 685 O O . PHE A 1 85 ? -19.946 8.239 31.366 1.00 98.00 85 PHE A O 1
ATOM 692 N N . GLU A 1 86 ? -19.976 6.308 32.500 1.00 97.38 86 GLU A N 1
ATOM 693 C CA . GLU A 1 86 ? -20.107 6.926 33.818 1.00 97.38 86 GLU A CA 1
ATOM 694 C C . GLU A 1 86 ? -18.807 7.641 34.218 1.00 97.38 86 GLU A C 1
ATOM 696 O O . GLU A 1 86 ? -18.832 8.816 34.575 1.00 97.38 86 GLU A O 1
ATOM 701 N N . GLU A 1 87 ? -17.655 6.980 34.057 1.00 96.88 87 GLU A N 1
ATOM 702 C CA . GLU A 1 87 ? -16.348 7.538 34.446 1.00 96.88 87 GLU A CA 1
ATOM 703 C C . GLU A 1 87 ? -15.965 8.789 33.643 1.00 96.88 87 GLU A C 1
ATOM 705 O O . GLU A 1 87 ? -15.297 9.678 34.172 1.00 96.88 87 GLU A O 1
ATOM 710 N N . ILE A 1 88 ? -16.393 8.882 32.378 1.00 96.94 88 ILE A N 1
ATOM 711 C CA . ILE A 1 88 ? -16.134 10.056 31.525 1.00 96.94 88 ILE A CA 1
ATOM 712 C C . ILE A 1 88 ? -17.276 11.088 31.536 1.00 96.94 88 ILE A C 1
ATOM 714 O O . ILE A 1 88 ? -17.215 12.067 30.791 1.00 96.94 88 ILE A O 1
ATOM 718 N N . GLY A 1 89 ? -18.315 10.885 32.355 1.00 96.81 89 GLY A N 1
ATOM 719 C CA . GLY A 1 89 ? -19.439 11.821 32.503 1.00 96.81 89 GLY A CA 1
ATOM 720 C C . GLY A 1 89 ? -20.379 11.888 31.294 1.00 96.81 89 GLY A C 1
ATOM 721 O O . GLY A 1 89 ? -20.952 12.933 31.000 1.00 96.81 89 GLY A O 1
ATOM 722 N N . TRP A 1 90 ? -20.497 10.800 30.536 1.00 97.06 90 TRP A N 1
ATOM 723 C CA . TRP A 1 90 ? -21.336 10.681 29.336 1.00 97.06 90 TRP A CA 1
ATOM 724 C C . TRP A 1 90 ? -22.611 9.861 29.556 1.00 97.06 90 TRP A C 1
ATOM 726 O O . TRP A 1 90 ? -23.423 9.729 28.639 1.00 97.06 90 TRP A O 1
ATOM 736 N N . SER A 1 91 ? -22.817 9.348 30.769 1.00 94.62 91 SER A N 1
ATOM 737 C CA . SER A 1 91 ? -24.009 8.587 31.161 1.00 94.62 91 SER A CA 1
ATOM 738 C C . SER A 1 91 ? -25.326 9.339 30.942 1.00 94.62 91 SER A C 1
ATOM 740 O O . SER A 1 91 ? -26.361 8.707 30.761 1.00 94.62 91 SER A O 1
ATOM 742 N N . ASP A 1 92 ? -25.293 10.674 30.913 1.00 95.06 92 ASP A N 1
ATOM 743 C CA . ASP A 1 92 ? -26.495 11.504 30.770 1.00 95.06 92 ASP A CA 1
ATOM 744 C C . ASP A 1 92 ? -27.037 11.549 29.334 1.00 95.06 92 ASP A C 1
ATOM 746 O O . ASP A 1 92 ? -28.216 11.835 29.125 1.00 95.06 92 ASP A O 1
ATOM 750 N N . TRP A 1 93 ? -26.199 11.269 28.329 1.00 95.56 93 TRP A N 1
ATOM 751 C CA . TRP A 1 93 ? -26.607 11.285 26.918 1.00 95.56 93 TRP A CA 1
ATOM 752 C C . TRP A 1 93 ? -26.459 9.926 26.226 1.00 95.56 93 TRP A C 1
ATOM 754 O O . TRP A 1 93 ? -27.170 9.663 25.253 1.00 95.56 93 TRP A O 1
ATOM 764 N N . ILE A 1 94 ? -25.601 9.037 26.739 1.00 95.06 94 ILE A N 1
ATOM 765 C CA . ILE A 1 94 ? -25.520 7.643 26.295 1.00 95.06 94 ILE A CA 1
ATOM 766 C C . ILE A 1 94 ? -26.194 6.741 27.327 1.00 95.06 94 ILE A C 1
ATOM 768 O O . ILE A 1 94 ? -25.606 6.376 28.340 1.00 95.06 94 ILE A O 1
ATOM 772 N N . LEU A 1 95 ? -27.429 6.342 27.021 1.00 94.31 95 LEU A N 1
ATOM 773 C CA . LEU A 1 95 ? -28.246 5.494 27.894 1.00 94.31 95 LEU A CA 1
ATOM 774 C C . LEU A 1 95 ? -27.746 4.039 27.937 1.00 94.31 95 LEU A C 1
ATOM 776 O O . LEU A 1 95 ? -27.737 3.415 28.992 1.00 94.31 95 LEU A O 1
ATOM 780 N N . HIS A 1 96 ? -27.332 3.489 26.791 1.00 96.00 96 HIS A N 1
ATOM 781 C CA . HIS A 1 96 ? -26.773 2.140 26.676 1.00 96.00 96 HIS A CA 1
ATOM 782 C C . HIS A 1 96 ? -25.800 2.042 25.489 1.00 96.00 96 HIS A C 1
ATOM 784 O O . HIS A 1 96 ? -26.031 2.701 24.470 1.00 96.00 96 HIS A O 1
ATOM 790 N N . PRO A 1 97 ? -24.770 1.172 25.556 1.00 96.44 97 PRO A N 1
ATOM 791 C CA . PRO A 1 97 ? -24.340 0.370 26.717 1.00 96.44 97 PRO A CA 1
ATOM 792 C C . PRO A 1 97 ? -23.749 1.246 27.839 1.00 96.44 97 PRO A C 1
ATOM 794 O O . PRO A 1 97 ? -23.619 2.445 27.652 1.00 96.44 97 PRO A O 1
ATOM 797 N N . SER A 1 98 ? -23.382 0.678 28.995 1.00 96.69 98 SER A N 1
ATOM 798 C CA . SER A 1 98 ? -22.699 1.429 30.074 1.00 96.69 98 SER A CA 1
ATOM 799 C C . SER A 1 98 ? -21.246 1.797 29.737 1.00 96.69 98 SER A C 1
ATOM 801 O O . SER A 1 98 ? -20.626 2.628 30.396 1.00 96.69 98 SER A O 1
ATOM 803 N N . GLY A 1 99 ? -20.693 1.171 28.702 1.00 97.31 99 GLY A N 1
ATOM 804 C CA . GLY A 1 99 ? -19.350 1.398 28.207 1.00 97.31 99 GLY A CA 1
ATOM 805 C C . GLY A 1 99 ? -19.017 0.450 27.062 1.00 97.31 99 GLY A C 1
ATOM 806 O O . GLY A 1 99 ? -19.859 -0.344 26.627 1.00 97.31 99 GLY A O 1
ATOM 807 N N . TYR A 1 100 ? -17.792 0.533 26.547 1.00 97.25 100 TYR A N 1
ATOM 808 C CA . TYR A 1 100 ? -17.333 -0.343 25.468 1.00 97.25 100 TYR A CA 1
ATOM 809 C C . TYR A 1 100 ? -15.819 -0.576 25.488 1.00 97.25 100 TYR A C 1
ATOM 811 O O . TYR A 1 100 ? -15.046 0.244 25.980 1.00 97.25 100 TYR A O 1
ATOM 819 N N . HIS A 1 101 ? -15.380 -1.691 24.898 1.00 96.62 101 HIS A N 1
ATOM 820 C CA . HIS A 1 101 ? -13.959 -1.959 24.682 1.00 96.62 101 HIS A CA 1
ATOM 821 C C . HIS A 1 101 ? -13.460 -1.200 23.446 1.00 96.62 101 HIS A C 1
ATOM 823 O O . HIS A 1 101 ? -13.649 -1.645 22.312 1.00 96.62 101 HIS A O 1
ATOM 829 N N . ALA A 1 102 ? -12.822 -0.052 23.668 1.00 95.88 102 ALA A N 1
ATOM 830 C CA . ALA A 1 102 ? -12.216 0.750 22.610 1.00 95.88 102 ALA A CA 1
ATOM 831 C C . ALA A 1 102 ? -10.936 0.106 22.064 1.00 95.88 102 ALA A C 1
ATOM 833 O O . ALA A 1 102 ? -10.703 0.133 20.855 1.00 95.88 102 ALA A O 1
ATOM 834 N N . TYR A 1 103 ? -10.156 -0.527 22.950 1.00 95.50 103 TYR A N 1
ATOM 835 C CA . TYR A 1 103 ? -8.797 -1.006 22.684 1.00 95.50 103 TYR A CA 1
ATOM 836 C C . TYR A 1 103 ? -7.843 0.107 22.207 1.00 95.50 103 TYR A C 1
ATOM 838 O O . TYR A 1 103 ? -8.242 1.179 21.760 1.00 95.50 103 TYR A O 1
ATOM 846 N N . PHE A 1 104 ? -6.544 -0.154 22.268 1.00 94.56 104 PHE A N 1
ATOM 847 C CA . PHE A 1 104 ? -5.540 0.675 21.594 1.00 94.56 104 PHE A CA 1
ATOM 848 C C . PHE A 1 104 ? -4.356 -0.191 21.169 1.00 94.56 104 PHE A C 1
ATOM 850 O O . PHE A 1 104 ? -4.262 -1.349 21.562 1.00 94.56 104 PHE A O 1
ATOM 857 N N . CYS A 1 105 ? -3.467 0.324 20.321 1.00 93.75 105 CYS A N 1
ATOM 858 C CA . CYS A 1 105 ? -2.243 -0.391 19.956 1.00 93.75 105 CYS A CA 1
ATOM 859 C C . CYS A 1 105 ? -1.058 0.161 20.755 1.00 93.75 105 CYS A C 1
ATOM 861 O O . CYS A 1 105 ? -0.889 1.379 20.823 1.00 93.75 105 CYS A O 1
ATOM 863 N N . ARG A 1 106 ? -0.217 -0.721 21.308 1.00 92.69 106 ARG A N 1
ATOM 864 C CA . ARG A 1 106 ? 1.066 -0.348 21.930 1.00 92.69 106 ARG A CA 1
ATOM 865 C C . ARG A 1 106 ? 2.206 -1.234 21.449 1.00 92.69 106 ARG A C 1
ATOM 867 O O . ARG A 1 106 ? 1.973 -2.304 20.897 1.00 92.69 106 ARG A O 1
ATOM 874 N N . GLY A 1 107 ? 3.434 -0.808 21.737 1.00 91.75 107 GLY A N 1
ATOM 875 C CA . GLY A 1 107 ? 4.660 -1.503 21.351 1.00 91.75 107 GLY A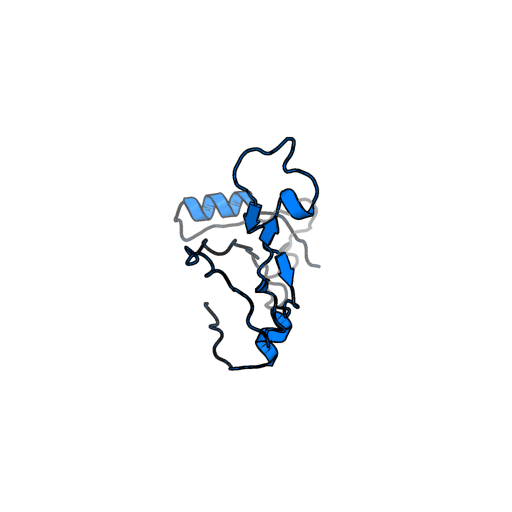 CA 1
ATOM 876 C C . GLY A 1 107 ? 5.229 -0.996 20.029 1.00 91.75 107 GLY A C 1
ATOM 877 O O . GLY A 1 107 ? 4.734 -0.030 19.449 1.00 91.75 107 GLY A O 1
ATOM 878 N N . SER A 1 108 ? 6.282 -1.658 19.559 1.00 89.00 108 SER A N 1
ATOM 879 C CA . SER A 1 108 ? 7.006 -1.263 18.347 1.00 89.00 108 SER A CA 1
ATOM 880 C C . SER A 1 108 ? 6.901 -2.329 17.261 1.00 89.00 108 SER A C 1
ATOM 882 O O . SER A 1 108 ? 6.928 -3.528 17.538 1.00 89.00 108 SER A O 1
ATOM 884 N N . CYS A 1 109 ? 6.808 -1.904 16.002 1.00 87.62 109 CYS A N 1
ATOM 885 C CA . CYS A 1 109 ? 6.949 -2.801 14.857 1.00 87.62 109 CYS A CA 1
ATOM 886 C C . CYS A 1 109 ? 8.431 -2.927 14.501 1.00 87.62 109 CYS A C 1
ATOM 888 O O . CYS A 1 109 ? 9.082 -1.924 14.204 1.00 87.62 109 CYS A O 1
ATOM 890 N N . SER A 1 110 ? 8.962 -4.147 14.479 1.00 83.50 110 SER A N 1
ATOM 891 C CA . SER A 1 110 ? 10.243 -4.401 13.826 1.00 83.50 110 SER A CA 1
ATOM 892 C C . SER A 1 110 ? 10.087 -4.166 12.323 1.00 83.50 110 SER A C 1
ATOM 894 O O . SER A 1 110 ? 9.087 -4.552 11.711 1.00 83.50 110 SER A O 1
ATOM 896 N N . SER A 1 111 ? 11.063 -3.492 11.710 1.00 77.00 111 SER A N 1
ATOM 897 C CA . SER A 1 111 ? 11.081 -3.400 10.252 1.00 77.00 111 SER A CA 1
ATOM 898 C C . SER A 1 111 ? 11.239 -4.807 9.673 1.00 77.00 111 SER A C 1
ATOM 900 O O . SER A 1 111 ? 11.871 -5.671 10.285 1.00 77.00 111 SER A O 1
ATOM 902 N N . THR A 1 112 ? 10.699 -5.048 8.479 1.00 66.62 112 THR A N 1
ATOM 903 C CA . THR A 1 112 ? 10.904 -6.326 7.786 1.00 66.62 112 THR A CA 1
ATOM 904 C C . THR A 1 112 ? 12.389 -6.650 7.662 1.00 66.62 112 THR A C 1
ATOM 906 O O . THR A 1 112 ? 12.757 -7.791 7.901 1.00 66.62 112 THR A O 1
ATOM 909 N N . ALA A 1 113 ? 13.240 -5.645 7.419 1.00 63.91 113 ALA A N 1
ATOM 910 C CA . ALA A 1 113 ? 14.698 -5.771 7.422 1.00 63.91 113 ALA A CA 1
ATOM 911 C C . ALA A 1 113 ? 15.251 -6.293 8.765 1.00 63.91 113 ALA A C 1
ATOM 913 O O . ALA A 1 113 ? 16.101 -7.178 8.779 1.00 63.91 113 ALA A O 1
ATOM 914 N N . SER A 1 114 ? 14.728 -5.806 9.893 1.00 59.84 114 SER A N 1
ATOM 915 C CA . SER A 1 114 ? 15.130 -6.234 11.241 1.00 59.84 114 SER A CA 1
ATOM 916 C C . SER A 1 114 ? 14.728 -7.679 11.558 1.00 59.84 114 SER A C 1
ATOM 918 O O . SER A 1 114 ? 15.425 -8.342 12.319 1.00 59.84 114 SER A O 1
ATOM 920 N N . LEU A 1 115 ? 13.636 -8.179 10.968 1.00 60.00 115 LEU A N 1
ATOM 921 C CA . LEU A 1 115 ? 13.193 -9.571 11.118 1.00 60.00 115 LEU A CA 1
ATOM 922 C C . LEU A 1 115 ? 14.045 -10.553 10.301 1.00 60.00 115 LEU A C 1
ATOM 924 O O . LEU A 1 115 ? 14.229 -11.691 10.721 1.00 60.00 115 LEU A O 1
ATOM 928 N N . VAL A 1 116 ? 14.599 -10.128 9.158 1.00 61.56 116 VAL A N 1
ATOM 929 C CA . VAL A 1 116 ? 15.467 -10.998 8.337 1.00 61.56 116 VAL A CA 1
ATOM 930 C C . VAL A 1 116 ? 16.854 -11.200 8.959 1.00 61.56 116 VAL A C 1
ATOM 932 O O . VAL A 1 116 ? 17.550 -12.139 8.588 1.00 61.56 116 VAL A O 1
ATOM 935 N N . MET A 1 117 ? 17.265 -10.346 9.904 1.00 54.72 117 MET A N 1
ATOM 936 C CA . MET A 1 117 ? 18.590 -10.423 10.534 1.00 54.72 117 MET A CA 1
ATOM 937 C C . MET A 1 117 ? 18.632 -11.251 11.826 1.00 54.72 117 MET A C 1
ATOM 939 O O . MET A 1 117 ? 19.724 -11.583 12.280 1.00 54.72 117 MET A O 1
ATOM 943 N N . SER A 1 118 ? 17.486 -11.598 12.423 1.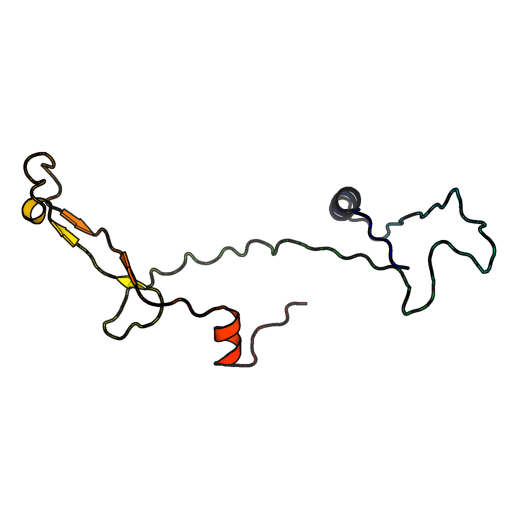00 56.72 118 SER A N 1
ATOM 944 C CA . SER A 1 118 ? 17.422 -12.251 13.742 1.00 56.72 118 SER A CA 1
ATOM 945 C C . SER A 1 118 ? 17.019 -13.731 13.731 1.00 56.72 118 SER A C 1
ATOM 947 O O . SER A 1 118 ? 16.972 -14.342 14.798 1.00 56.72 118 SER A O 1
ATOM 949 N N . GLY A 1 119 ? 16.795 -14.369 12.575 1.00 45.59 119 GLY A N 1
ATOM 950 C CA . GLY A 1 119 ? 16.561 -15.815 12.570 1.00 45.59 119 GLY A CA 1
ATOM 951 C C . GLY A 1 119 ? 16.245 -16.465 11.224 1.00 45.59 119 GLY A C 1
ATOM 952 O O . GLY A 1 119 ? 15.183 -16.248 10.656 1.00 45.59 119 GLY A O 1
ATOM 953 N N . SER A 1 120 ? 17.120 -17.404 10.849 1.00 46.19 120 SER A N 1
ATOM 954 C CA . SER A 1 120 ? 16.908 -18.540 9.937 1.00 46.19 120 SER A CA 1
ATOM 955 C C . SER A 1 120 ? 16.973 -18.283 8.411 1.00 46.19 120 SER A C 1
ATOM 957 O O . SER A 1 120 ? 16.204 -17.486 7.878 1.00 46.19 120 SER A O 1
ATOM 959 N N . PRO A 1 121 ? 17.827 -19.025 7.664 1.00 45.62 121 PRO A N 1
ATOM 960 C CA . PRO A 1 121 ? 18.033 -18.888 6.215 1.00 45.62 121 PRO A CA 1
ATOM 961 C C . PRO A 1 121 ? 16.898 -19.478 5.354 1.00 45.62 121 PRO A C 1
ATOM 963 O O . PRO A 1 121 ? 17.084 -19.723 4.165 1.00 45.62 121 PRO A O 1
ATOM 966 N N . TYR A 1 122 ? 15.711 -19.698 5.920 1.00 51.44 122 TYR A N 1
ATOM 967 C CA . TYR A 1 122 ? 14.548 -20.186 5.181 1.00 51.44 122 TYR A CA 1
ATOM 968 C C . TYR A 1 122 ? 13.527 -19.073 4.990 1.00 51.44 122 TYR A C 1
ATOM 970 O O . TYR A 1 122 ? 12.434 -19.111 5.543 1.00 51.44 122 TYR A O 1
ATOM 978 N N . ASN A 1 123 ? 13.873 -18.092 4.160 1.00 49.44 123 ASN A N 1
ATOM 979 C CA . ASN A 1 123 ? 12.858 -17.342 3.439 1.00 49.44 123 ASN A CA 1
ATOM 980 C C . ASN A 1 123 ? 13.049 -17.606 1.952 1.00 49.44 123 ASN A C 1
ATOM 982 O O . ASN A 1 123 ? 14.003 -17.166 1.318 1.00 49.44 123 ASN A O 1
ATOM 986 N N . ASN A 1 124 ? 12.128 -18.430 1.465 1.00 45.94 124 ASN A N 1
ATOM 987 C CA . ASN A 1 124 ? 12.022 -18.962 0.123 1.00 45.94 124 ASN A CA 1
ATOM 988 C C . ASN A 1 124 ? 12.297 -17.889 -0.935 1.00 45.94 124 ASN A C 1
ATOM 990 O O . ASN A 1 124 ? 11.500 -16.970 -1.131 1.00 45.94 124 ASN A O 1
ATOM 994 N N . ILE A 1 125 ? 13.395 -18.074 -1.667 1.00 38.78 125 ILE A N 1
ATOM 995 C CA . ILE A 1 125 ? 13.539 -17.559 -3.024 1.00 38.78 125 ILE A CA 1
ATOM 996 C C . ILE A 1 125 ? 12.474 -18.289 -3.847 1.00 38.78 125 ILE A C 1
ATOM 998 O O . ILE A 1 125 ? 12.681 -19.419 -4.286 1.00 38.78 125 ILE A O 1
ATOM 1002 N N . ILE A 1 126 ? 11.297 -17.684 -3.991 1.00 41.16 126 ILE A N 1
ATOM 1003 C CA . ILE A 1 126 ? 10.339 -18.118 -5.004 1.00 41.16 126 ILE A CA 1
ATOM 1004 C C . ILE A 1 126 ? 10.799 -17.475 -6.311 1.00 41.16 126 ILE A C 1
ATOM 1006 O O . ILE A 1 126 ? 10.809 -16.252 -6.443 1.00 41.16 126 ILE A O 1
ATOM 1010 N N . ARG A 1 127 ? 11.270 -18.343 -7.204 1.00 38.03 127 ARG A N 1
ATOM 1011 C CA . ARG A 1 127 ? 11.676 -18.069 -8.582 1.00 38.03 127 ARG A CA 1
ATOM 1012 C C . ARG A 1 127 ? 10.493 -17.634 -9.442 1.00 38.03 127 ARG A C 1
ATOM 1014 O O . ARG A 1 127 ? 9.384 -18.160 -9.202 1.00 38.03 127 ARG A O 1
#

Sequence (127 aa):
GWVKTDVAFTIRKWVEKRRLNHAIQIACSTCSIDRENAPVSTEMTLKPFLVIHTSPIPQKNRPKRNSNCRPESKECCRDELYISFEEIGWSDWILHPSGYHAYFCRGSCSSTASLVMSGSPYNNIIR

pLDDT: mean 82.97, std 14.91, range [38.03, 98.0]

Secondary structure (DSSP, 8-state):
----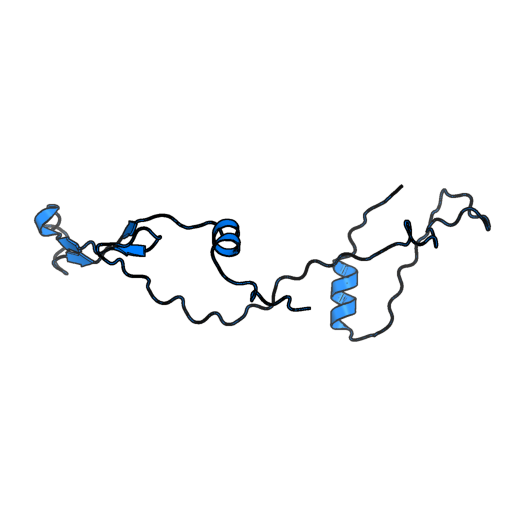---HHHHHHHHHTT-S--------SSS---TT--SS--STTT-------PPPP---PPPPP--B--TT--BSEEEP-EEETTTTT-TTT--S-SEEE--EEESBPPPHHHHHTSS-S------

Radius of gyration: 29.2 Å; chains: 1; bounding box: 57×32×76 Å

Foldseek 3Di:
DDDDDDPPVVVVVVVVVPDPDDDDDDDDPPDPDDPVDDPADPDPVRHDDDDDDDDPDPDPPDPPPQFEDDPPDQAKHKYWDKDACVVVVNCVPDVDDRIDTPIDIDHYHDDPVNVVPPDDPPDDPPD

Organism: NCBI:txid1563983